Protein AF-A0A830BFU0-F1 (afdb_monomer)

Nearest PDB structures (foldseek):
  4exh-assembly1_A  TM=6.013E-01  e=3.489E-04  DG-75 Murine leukemia virus
  3nr6-assembly1_B  TM=6.035E-01  e=1.132E-02  Xenotropic MuLV-related virus VP62
  3nr6-assembly1_A  TM=6.047E-01  e=1.132E-02  Xenotropic MuLV-related virus VP62
  3nh2-assembly1_A  TM=2.531E-01  e=1.245E+00  Escherichia coli
  3v9x-assembly1_B  TM=2.522E-01  e=1.324E+00  Escherichia coli K-12

Organism: NCBI:txid374723

Sequence (115 aa):
MYVATTCMVQSDKYIWYIDTGASFHMTPHRQWFCEYEQYDGGDVMLGDDTAVQITGRGRVKLRMKDDTIKTLPNVMHIPSMSKNLLSVGTMADSGVNFSCDKDSCKMTRGSIVIA

Foldseek 3Di:
DDDDDDPDCPPQQQDEDEDQPDPFFEHLDPPQAPDKDQDFPDWDQDPVRDTFTFGIWFWGWRQDPVRDTDIDGTYTHTNPDPHTYDHPVVCVVVQWDWDDDPPDIWTDRPPDTPD

Mean predicted aligned error: 8.59 Å

Radius of gyration: 15.12 Å; Cα contacts (8 Å, |Δi|>4): 211; chains: 1; bounding box: 30×38×37 Å

Structure (mmCIF, N/CA/C/O backbone):
data_AF-A0A830BFU0-F1
#
_entry.id   AF-A0A830BFU0-F1
#
loop_
_atom_site.group_PDB
_atom_site.id
_atom_site.type_symbol
_atom_site.label_atom_id
_atom_site.label_alt_id
_atom_site.label_comp_id
_atom_site.label_asym_id
_atom_site.label_entity_id
_atom_site.label_seq_id
_atom_site.pdbx_PDB_ins_code
_atom_site.Cartn_x
_atom_site.Cartn_y
_atom_site.Cartn_z
_atom_site.occupancy
_atom_site.B_iso_or_equiv
_atom_site.auth_seq_id
_atom_site.auth_comp_id
_atom_site.auth_asym_id
_atom_site.auth_atom_id
_atom_site.pdbx_PDB_model_num
ATOM 1 N N . MET A 1 1 ? 6.622 -29.089 14.860 1.00 42.88 1 MET A N 1
ATOM 2 C CA . MET A 1 1 ? 5.190 -29.415 15.012 1.00 42.88 1 MET A CA 1
ATOM 3 C C . MET A 1 1 ? 4.556 -28.306 15.835 1.00 42.88 1 MET A C 1
ATOM 5 O O . MET A 1 1 ? 4.856 -28.224 17.013 1.00 42.88 1 MET A O 1
ATOM 9 N N . TYR A 1 2 ? 3.749 -27.445 15.214 1.00 32.00 2 TYR A N 1
ATOM 10 C CA . TYR A 1 2 ? 2.767 -26.609 15.909 1.00 32.00 2 TYR A CA 1
ATOM 11 C C . TYR A 1 2 ? 1.472 -26.684 15.107 1.00 32.00 2 TYR A C 1
ATOM 13 O O . TYR A 1 2 ? 1.473 -26.536 13.887 1.00 32.00 2 TYR A O 1
ATOM 21 N N . VAL A 1 3 ? 0.412 -27.060 15.812 1.00 39.66 3 VAL A N 1
ATOM 22 C CA . VAL A 1 3 ? -0.908 -27.403 15.289 1.00 39.66 3 VAL A CA 1
ATOM 23 C C . VAL A 1 3 ? -1.685 -26.107 15.079 1.00 39.66 3 VAL A C 1
ATOM 25 O O . VAL A 1 3 ? -1.870 -25.350 16.028 1.00 39.66 3 VAL A O 1
ATOM 28 N N . ALA A 1 4 ? -2.146 -25.848 13.857 1.00 37.00 4 ALA A N 1
ATOM 29 C CA . ALA A 1 4 ? -3.111 -24.789 13.591 1.00 37.00 4 ALA A CA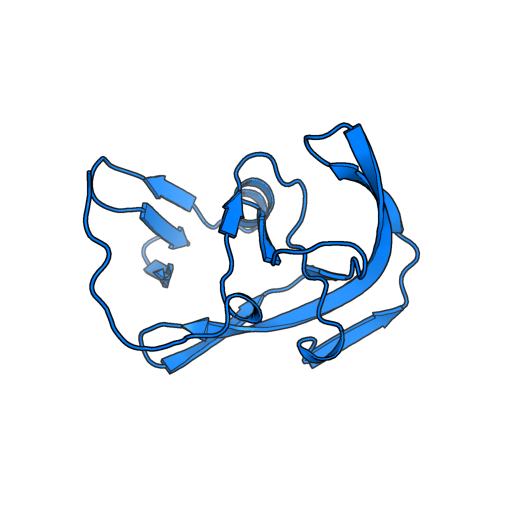 1
ATOM 30 C C . ALA A 1 4 ? -4.517 -25.396 13.643 1.00 37.00 4 ALA A C 1
ATOM 32 O O . ALA A 1 4 ? -4.986 -25.980 12.671 1.00 37.00 4 ALA A O 1
ATOM 33 N N . THR A 1 5 ? -5.188 -25.264 14.787 1.00 51.47 5 THR A N 1
ATOM 34 C CA . THR A 1 5 ? -6.639 -25.446 14.862 1.00 51.47 5 THR A CA 1
ATOM 35 C C . THR A 1 5 ? -7.281 -24.070 14.941 1.00 51.47 5 THR A C 1
ATOM 37 O O . THR A 1 5 ? -7.320 -23.458 16.002 1.00 51.47 5 THR A O 1
ATOM 40 N N . THR A 1 6 ? -7.827 -23.600 13.822 1.00 40.81 6 THR A N 1
ATOM 41 C CA . THR A 1 6 ? -9.153 -22.981 13.840 1.00 40.81 6 THR A CA 1
ATOM 42 C C . THR A 1 6 ? -9.834 -23.230 12.499 1.00 40.81 6 THR A C 1
ATOM 44 O O . THR A 1 6 ? -9.297 -22.941 11.432 1.00 40.81 6 THR A O 1
ATOM 47 N N . CYS A 1 7 ? -11.006 -23.855 12.560 1.00 44.09 7 CYS A N 1
ATOM 48 C CA . CYS A 1 7 ? -11.859 -24.116 11.416 1.00 44.09 7 CYS A CA 1
ATOM 49 C C . CYS A 1 7 ? -12.691 -22.863 11.142 1.00 44.09 7 CYS A C 1
ATOM 51 O O . CYS A 1 7 ? -13.799 -22.733 11.648 1.00 44.09 7 CYS A O 1
ATOM 53 N N . MET A 1 8 ? -12.154 -21.954 10.333 1.00 39.62 8 MET A N 1
ATOM 54 C CA . MET A 1 8 ? -12.920 -21.148 9.385 1.00 39.62 8 MET A CA 1
ATOM 55 C C . MET A 1 8 ? -12.012 -20.964 8.176 1.00 39.62 8 MET A C 1
ATOM 57 O O . MET A 1 8 ? -10.922 -20.417 8.313 1.00 39.62 8 MET A O 1
ATOM 61 N N . VAL A 1 9 ? -12.426 -21.436 7.001 1.00 39.50 9 VAL A N 1
ATOM 62 C CA . VAL A 1 9 ? -11.727 -21.133 5.746 1.00 39.50 9 VAL A CA 1
ATOM 63 C C . VAL A 1 9 ? -11.963 -19.652 5.452 1.00 39.50 9 VAL A C 1
ATOM 65 O O . VAL A 1 9 ? -12.829 -19.283 4.662 1.00 39.50 9 VAL A O 1
ATOM 68 N N . GLN A 1 10 ? -11.251 -18.767 6.145 1.00 44.47 10 GLN A N 1
ATOM 69 C CA . GLN A 1 10 ? -11.135 -17.389 5.711 1.00 44.47 10 GLN A CA 1
ATOM 70 C C . GLN A 1 10 ? -10.218 -17.459 4.497 1.00 44.47 10 GLN A C 1
ATOM 72 O O . GLN A 1 10 ? -9.047 -17.789 4.633 1.00 44.47 10 GLN A O 1
ATOM 77 N N . SER A 1 11 ? -10.787 -17.300 3.298 1.00 52.03 11 SER A N 1
ATOM 78 C CA . SER A 1 11 ? -10.016 -17.377 2.056 1.00 52.03 11 SER A CA 1
ATOM 79 C C . SER A 1 11 ? -8.766 -16.507 2.201 1.00 52.03 11 SER A C 1
ATOM 81 O O . SER A 1 11 ? -8.908 -15.322 2.509 1.00 52.03 11 SER A O 1
ATOM 83 N N . ASP A 1 12 ? -7.576 -17.081 1.976 1.00 59.97 12 ASP A N 1
ATOM 84 C CA . ASP A 1 12 ? -6.270 -16.401 2.100 1.00 59.97 12 ASP A CA 1
ATOM 85 C C . ASP A 1 12 ? -6.234 -15.037 1.391 1.00 59.97 12 ASP A C 1
ATOM 87 O O . ASP A 1 12 ? -5.483 -14.140 1.768 1.00 59.97 12 ASP A O 1
ATOM 91 N N . LYS A 1 13 ? -7.120 -14.853 0.404 1.00 62.28 13 LYS A N 1
ATOM 92 C CA . LYS A 1 13 ? -7.384 -13.595 -0.294 1.00 62.28 13 LYS A CA 1
ATOM 93 C C . LYS A 1 13 ? -7.622 -12.410 0.632 1.00 62.28 13 LYS A C 1
ATOM 95 O O . LYS A 1 13 ? -7.255 -11.319 0.238 1.00 62.28 13 LYS A O 1
ATOM 100 N N . TYR A 1 14 ? -8.231 -12.580 1.809 1.00 75.44 14 TYR A N 1
ATOM 101 C CA . TYR A 1 14 ? -8.596 -11.471 2.710 1.00 75.44 14 TYR A CA 1
ATOM 102 C C . TYR A 1 14 ? -7.520 -11.118 3.744 1.00 75.44 14 TYR A C 1
ATOM 104 O O . TYR A 1 14 ? -7.693 -10.165 4.506 1.00 75.44 14 TYR A O 1
ATOM 112 N N . ILE A 1 15 ? -6.418 -11.867 3.782 1.00 85.44 15 ILE A N 1
ATOM 113 C CA . ILE A 1 15 ? -5.344 -11.658 4.750 1.00 85.44 15 ILE A CA 1
ATOM 114 C C . ILE A 1 15 ? -4.415 -10.549 4.247 1.00 85.44 15 ILE A C 1
ATOM 116 O O . ILE A 1 15 ? -3.987 -10.548 3.090 1.00 85.44 15 ILE A O 1
ATOM 120 N N . TRP A 1 16 ? -4.096 -9.608 5.138 1.00 88.56 16 TR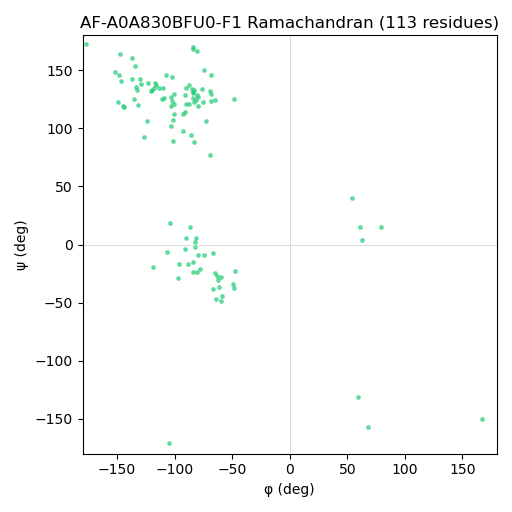P A N 1
ATOM 121 C CA . TRP A 1 16 ? -3.046 -8.611 4.942 1.00 88.56 16 TR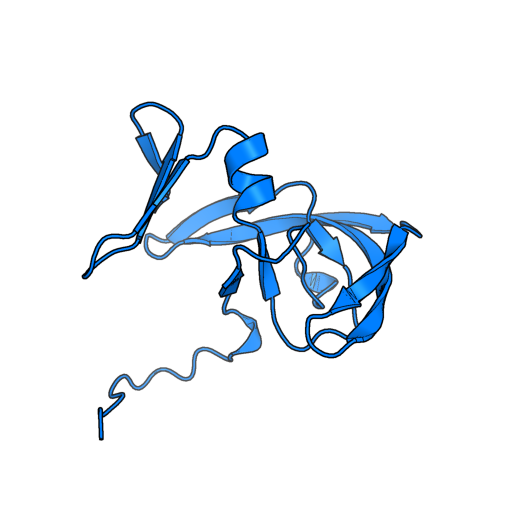P A CA 1
ATOM 122 C C . TRP A 1 16 ? -1.810 -9.016 5.736 1.00 88.56 16 TRP A C 1
ATOM 124 O O . TRP A 1 16 ? -1.883 -9.195 6.952 1.00 88.56 16 TRP A O 1
ATOM 134 N N . TYR A 1 17 ? -0.679 -9.149 5.051 1.00 88.88 17 TYR A N 1
ATOM 135 C CA . TYR A 1 17 ? 0.607 -9.421 5.680 1.00 88.88 17 TYR A CA 1
ATOM 136 C C . TYR A 1 17 ? 1.295 -8.103 6.002 1.00 88.88 17 TYR A C 1
ATOM 138 O O . TYR A 1 17 ? 1.415 -7.235 5.142 1.00 88.88 17 TYR A O 1
ATOM 146 N N . ILE 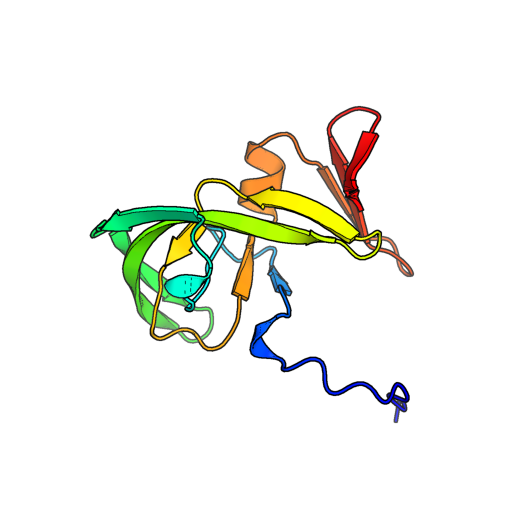A 1 18 ? 1.739 -7.948 7.243 1.00 87.69 18 ILE A N 1
ATOM 147 C CA . ILE A 1 18 ? 2.527 -6.789 7.651 1.00 87.69 18 ILE A CA 1
ATOM 148 C C . ILE A 1 18 ? 3.971 -7.050 7.239 1.00 87.69 18 ILE A C 1
ATOM 150 O O . ILE A 1 18 ? 4.540 -8.074 7.612 1.00 87.69 18 ILE A O 1
ATOM 154 N N . ASP A 1 19 ? 4.536 -6.137 6.460 1.00 87.00 19 ASP A N 1
ATOM 155 C CA . ASP A 1 19 ? 5.844 -6.304 5.845 1.00 87.00 19 ASP A CA 1
ATOM 156 C C . ASP A 1 19 ? 6.703 -5.057 6.082 1.00 87.00 19 ASP A C 1
ATOM 158 O O . ASP A 1 19 ? 6.343 -3.938 5.706 1.00 87.00 19 ASP A O 1
ATOM 162 N N . THR A 1 20 ? 7.843 -5.249 6.744 1.00 86.25 20 THR A N 1
ATOM 163 C CA . THR A 1 20 ? 8.827 -4.189 6.994 1.00 86.25 20 THR A CA 1
ATOM 164 C C . THR A 1 20 ? 9.686 -3.879 5.772 1.00 86.25 20 THR A C 1
ATOM 166 O O . THR A 1 20 ? 10.266 -2.801 5.718 1.00 86.25 20 THR A O 1
ATOM 169 N N . GLY A 1 21 ? 9.787 -4.803 4.812 1.00 87.25 21 GLY A N 1
ATOM 170 C CA . GLY A 1 21 ? 10.522 -4.623 3.559 1.00 87.25 21 GLY A CA 1
ATOM 171 C C . GLY A 1 21 ? 9.683 -4.008 2.438 1.00 87.25 21 GLY A C 1
ATOM 172 O O . GLY A 1 21 ? 10.238 -3.492 1.472 1.00 87.25 21 GLY A O 1
ATOM 173 N N . ALA A 1 22 ? 8.354 -4.019 2.559 1.00 89.50 22 ALA A N 1
ATOM 174 C CA . ALA A 1 22 ? 7.473 -3.421 1.564 1.00 89.50 22 ALA A CA 1
ATOM 175 C C . ALA A 1 22 ? 7.589 -1.890 1.562 1.00 89.50 22 ALA A C 1
ATOM 177 O O . ALA A 1 22 ? 7.458 -1.247 2.603 1.00 89.50 22 ALA A O 1
ATOM 178 N N . SER A 1 23 ? 7.746 -1.287 0.381 1.00 90.44 23 SER A N 1
ATOM 179 C CA . SER A 1 23 ? 7.777 0.178 0.225 1.00 90.44 23 SER A CA 1
ATOM 180 C C . SER A 1 23 ? 6.387 0.821 0.201 1.00 90.44 23 SER A C 1
ATOM 182 O O . SER A 1 23 ? 6.252 1.998 0.520 1.00 90.44 23 SER A O 1
ATOM 184 N N . PHE A 1 24 ? 5.354 0.056 -0.168 1.00 93.31 24 PHE A N 1
ATOM 185 C CA . PHE A 1 24 ? 3.976 0.533 -0.303 1.00 93.31 24 PHE A CA 1
ATOM 186 C C . PHE A 1 24 ? 2.977 -0.454 0.300 1.00 93.31 24 PHE A C 1
ATOM 188 O O . PHE A 1 24 ? 3.249 -1.648 0.433 1.00 93.31 24 PHE A O 1
ATOM 195 N N . HIS A 1 25 ? 1.771 0.029 0.596 1.00 94.31 25 HIS A N 1
ATOM 196 C CA . HIS A 1 25 ? 0.610 -0.848 0.725 1.00 94.31 25 HIS A CA 1
ATOM 197 C C . HIS A 1 25 ? 0.246 -1.414 -0.648 1.00 94.31 25 HIS A C 1
ATOM 199 O O . HIS A 1 25 ? 0.108 -0.648 -1.599 1.00 94.31 25 HIS A O 1
ATOM 205 N N . MET A 1 26 ? 0.076 -2.731 -0.768 1.00 95.12 26 MET A N 1
ATOM 206 C CA . MET A 1 26 ? -0.112 -3.392 -2.065 1.00 95.12 26 MET A CA 1
ATOM 207 C C . MET A 1 26 ? -1.205 -4.458 -2.014 1.00 95.12 26 MET A C 1
ATOM 209 O O . MET A 1 26 ? -1.328 -5.189 -1.032 1.00 95.12 26 MET A O 1
ATOM 213 N N . THR A 1 27 ? -1.989 -4.571 -3.085 1.00 95.38 27 THR A N 1
ATOM 214 C CA . THR A 1 27 ? -2.980 -5.643 -3.265 1.00 95.38 27 THR A CA 1
ATOM 215 C C . THR A 1 27 ? -3.145 -6.006 -4.747 1.00 95.38 27 THR A C 1
ATOM 217 O O . THR A 1 27 ? -3.104 -5.112 -5.598 1.00 95.38 27 THR A O 1
ATOM 220 N N . PRO A 1 28 ? -3.396 -7.285 -5.086 1.00 95.38 28 PRO A N 1
ATOM 221 C CA . PRO A 1 28 ? -3.796 -7.692 -6.434 1.00 95.38 28 PRO A CA 1
ATOM 222 C C . PRO A 1 28 ? -5.296 -7.503 -6.713 1.00 95.38 28 PRO A C 1
ATOM 224 O O . PRO A 1 28 ? -5.777 -7.817 -7.801 1.00 95.38 28 PRO A O 1
ATOM 227 N N . HIS A 1 29 ? -6.080 -7.039 -5.736 1.00 95.19 29 HIS A N 1
ATOM 228 C CA . HIS A 1 29 ? -7.540 -7.055 -5.810 1.00 95.19 29 HIS A CA 1
ATOM 229 C C . HIS A 1 29 ? -8.130 -5.691 -6.178 1.00 95.19 29 HIS A C 1
ATOM 231 O O . HIS A 1 29 ? -8.531 -4.902 -5.320 1.00 95.19 29 HIS A O 1
ATOM 237 N N . ARG A 1 30 ? -8.277 -5.441 -7.483 1.00 94.75 30 ARG A N 1
ATOM 238 C CA . ARG A 1 30 ? -8.914 -4.234 -8.042 1.00 94.75 30 ARG A CA 1
ATOM 239 C C . ARG A 1 30 ? -10.268 -3.884 -7.416 1.00 94.75 30 ARG A C 1
ATOM 241 O O . ARG A 1 30 ? -10.585 -2.706 -7.253 1.00 94.75 30 ARG A O 1
ATOM 248 N N . GLN A 1 31 ? -11.069 -4.896 -7.098 1.00 94.31 31 GLN A N 1
ATOM 249 C CA . GLN A 1 31 ? -12.438 -4.779 -6.593 1.00 94.31 31 GLN A CA 1
ATOM 250 C C . GLN A 1 31 ? -12.531 -4.331 -5.127 1.00 94.31 31 GLN A C 1
ATOM 252 O O . GLN A 1 31 ? -13.622 -4.058 -4.640 1.00 94.31 31 GLN A O 1
ATOM 257 N N . TRP A 1 32 ? -11.410 -4.264 -4.406 1.00 93.44 32 TRP A N 1
ATOM 258 C CA . TRP A 1 32 ? -11.379 -3.809 -3.011 1.00 93.44 32 TRP A CA 1
ATOM 259 C C . TRP A 1 32 ? -11.305 -2.291 -2.862 1.00 93.44 32 TRP A C 1
ATOM 261 O O . TRP A 1 32 ? -11.535 -1.749 -1.777 1.00 93.44 32 TRP A O 1
ATOM 271 N N . PHE A 1 33 ? -10.966 -1.601 -3.945 1.00 95.69 33 PHE A N 1
ATOM 272 C CA . PHE A 1 33 ? -10.808 -0.161 -3.948 1.00 95.69 33 PHE A CA 1
ATOM 273 C C . PHE A 1 33 ? -12.173 0.528 -3.914 1.00 95.69 33 PHE A C 1
ATOM 275 O O . PHE A 1 33 ? -13.001 0.323 -4.800 1.00 95.69 33 PHE A O 1
ATOM 282 N N . CYS A 1 34 ? -12.398 1.377 -2.910 1.00 95.38 34 CYS A N 1
ATOM 283 C CA . CYS A 1 34 ? -13.571 2.253 -2.864 1.00 95.38 34 CYS A CA 1
ATOM 284 C C . CYS A 1 34 ? -13.363 3.543 -3.667 1.00 95.38 34 CYS A C 1
ATOM 286 O O . CYS A 1 34 ? -14.325 4.162 -4.104 1.00 95.38 34 CYS A O 1
ATOM 288 N N . GLU A 1 35 ? -12.105 3.922 -3.866 1.00 96.88 35 GLU A N 1
ATOM 289 C CA . GLU A 1 35 ? -11.661 4.960 -4.787 1.00 96.88 35 GLU A CA 1
ATOM 290 C C . GLU A 1 35 ? -10.480 4.391 -5.560 1.00 96.88 35 GLU A C 1
ATOM 292 O O . GLU A 1 35 ? -9.605 3.771 -4.950 1.00 96.88 35 GLU A O 1
ATOM 297 N N . TYR A 1 36 ? -10.443 4.593 -6.875 1.00 97.88 36 TYR A N 1
ATOM 298 C CA . TYR A 1 36 ? -9.340 4.118 -7.697 1.00 97.88 36 TYR A CA 1
ATOM 299 C C . TYR A 1 36 ? -9.059 5.041 -8.860 1.00 97.88 36 TYR A C 1
ATOM 301 O O . TYR A 1 36 ? -9.968 5.478 -9.564 1.00 97.88 36 TYR A O 1
ATOM 309 N N . GLU A 1 37 ? -7.774 5.200 -9.108 1.00 97.38 37 GLU A N 1
ATOM 310 C CA . GLU A 1 37 ? -7.212 5.865 -10.259 1.00 97.38 37 GLU A CA 1
ATOM 311 C C . GLU A 1 37 ? -6.346 4.861 -11.026 1.00 97.38 37 GLU A C 1
ATOM 313 O O . GLU A 1 37 ? -5.536 4.137 -10.435 1.00 97.38 37 GLU A O 1
ATOM 318 N N . GLN A 1 38 ? -6.526 4.806 -12.348 1.00 96.31 38 GLN A N 1
ATOM 319 C CA . GLN A 1 38 ? -5.572 4.103 -13.194 1.00 96.31 38 GLN A CA 1
ATOM 320 C C . GLN A 1 38 ? -4.262 4.885 -13.179 1.00 96.31 38 GLN A C 1
ATOM 322 O O . GLN A 1 38 ? -4.242 6.077 -13.464 1.00 96.31 38 GLN A O 1
ATOM 327 N N . TYR A 1 39 ? -3.190 4.211 -12.795 1.00 94.31 39 TYR A N 1
ATOM 328 C CA . TYR A 1 39 ? -1.921 4.837 -12.472 1.00 94.31 39 TYR A CA 1
ATOM 329 C C . TYR A 1 39 ? -0.809 3.912 -12.942 1.00 94.31 39 TYR A C 1
ATOM 331 O O . TYR A 1 39 ? -0.730 2.775 -12.481 1.00 94.31 39 TYR A O 1
ATOM 339 N N . ASP A 1 40 ? 0.008 4.400 -13.871 1.00 93.19 40 ASP A N 1
ATOM 340 C CA . ASP A 1 40 ? 1.232 3.724 -14.286 1.00 93.19 40 ASP A CA 1
ATOM 341 C C . ASP A 1 40 ? 2.346 4.136 -13.325 1.00 93.19 40 ASP A C 1
ATOM 343 O O . ASP A 1 40 ? 2.926 5.218 -13.430 1.00 93.19 40 ASP A O 1
ATOM 347 N N . GLY A 1 41 ? 2.549 3.305 -12.305 1.00 91.06 41 GLY A N 1
ATOM 348 C CA . GLY A 1 41 ? 3.535 3.552 -11.257 1.00 91.06 41 GLY A CA 1
ATOM 349 C C . GLY A 1 41 ? 4.913 2.975 -11.561 1.00 91.06 41 GLY A C 1
ATOM 350 O O . GLY A 1 41 ? 5.768 3.020 -10.680 1.00 91.06 41 GLY A O 1
ATOM 351 N N . GLY A 1 42 ? 5.115 2.418 -12.760 1.00 94.56 42 GLY A N 1
ATOM 352 C CA . GLY A 1 42 ? 6.291 1.623 -13.090 1.00 94.56 42 GLY A CA 1
ATOM 353 C C . GLY A 1 42 ? 6.331 0.288 -12.343 1.00 94.56 42 GLY A C 1
ATOM 354 O O . GLY A 1 42 ? 5.302 -0.228 -11.890 1.00 94.56 42 GLY A O 1
ATOM 355 N N . ASP A 1 43 ? 7.540 -0.255 -12.218 1.00 94.00 43 ASP A N 1
ATOM 356 C CA . ASP A 1 43 ? 7.780 -1.573 -11.637 1.00 94.00 43 ASP A CA 1
ATOM 357 C C . ASP A 1 43 ? 8.300 -1.493 -10.197 1.00 94.00 43 ASP A C 1
ATOM 359 O O . ASP A 1 43 ? 9.095 -0.624 -9.833 1.00 94.00 43 ASP A O 1
ATOM 363 N N . VAL A 1 44 ? 7.875 -2.456 -9.382 1.00 91.00 44 VAL A N 1
ATOM 364 C CA . VAL A 1 44 ? 8.378 -2.717 -8.031 1.00 91.00 44 VAL A CA 1
ATOM 365 C C . VAL A 1 44 ? 9.155 -4.023 -8.052 1.00 91.00 44 VAL A C 1
ATOM 367 O O . VAL A 1 44 ? 8.688 -5.014 -8.609 1.00 91.00 44 VAL A O 1
ATOM 370 N N . MET A 1 45 ? 10.327 -4.033 -7.419 1.00 93.00 45 MET A N 1
ATOM 371 C CA . MET A 1 45 ? 11.108 -5.252 -7.229 1.00 93.00 45 MET A CA 1
ATOM 372 C C . MET A 1 45 ? 10.613 -6.004 -5.993 1.00 93.00 45 MET A C 1
ATOM 374 O O . MET A 1 45 ? 10.527 -5.430 -4.905 1.00 93.00 45 MET A O 1
ATOM 378 N N . LEU A 1 46 ? 10.281 -7.281 -6.154 1.00 88.38 46 LEU A N 1
ATOM 379 C CA . LEU A 1 46 ? 9.949 -8.174 -5.049 1.00 88.38 46 LEU A CA 1
ATOM 380 C C . LEU A 1 46 ? 11.219 -8.764 -4.422 1.00 88.38 46 LEU A C 1
ATOM 382 O O . LEU A 1 46 ? 12.311 -8.679 -4.976 1.00 88.38 46 LEU A O 1
ATOM 386 N N . GLY A 1 47 ? 11.074 -9.396 -3.254 1.00 82.00 47 GLY A N 1
ATOM 387 C CA . GLY A 1 47 ? 12.199 -10.028 -2.551 1.00 82.00 47 GLY A CA 1
ATOM 388 C C . GLY A 1 47 ? 12.805 -11.247 -3.261 1.00 82.00 47 GLY A C 1
ATOM 389 O O . GLY A 1 47 ? 13.811 -11.768 -2.793 1.00 82.00 47 GLY A O 1
ATOM 390 N N . ASP A 1 48 ? 12.192 -11.714 -4.350 1.00 86.50 48 ASP A N 1
ATOM 391 C CA . ASP A 1 48 ? 12.687 -12.787 -5.219 1.00 86.50 48 ASP A CA 1
ATOM 392 C C . ASP A 1 48 ? 13.282 -12.261 -6.541 1.00 86.50 48 ASP A C 1
ATOM 394 O O . ASP A 1 48 ? 13.393 -13.015 -7.505 1.00 86.50 48 ASP A O 1
ATOM 398 N N . ASP A 1 49 ? 13.632 -10.971 -6.592 1.00 88.88 49 ASP A N 1
ATOM 399 C CA . ASP 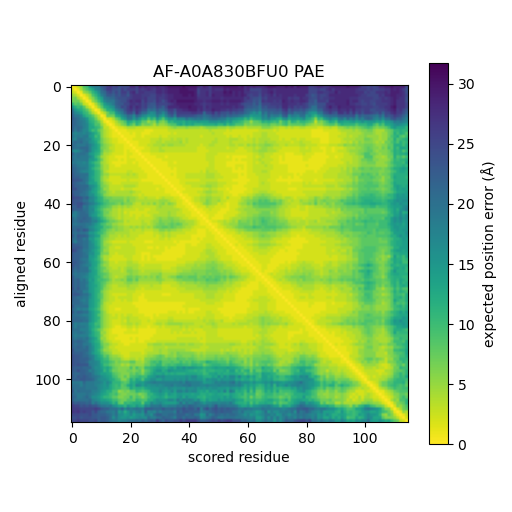A 1 49 ? 14.148 -10.258 -7.769 1.00 88.88 49 ASP A CA 1
ATOM 400 C C . ASP A 1 49 ? 13.182 -10.221 -8.970 1.00 88.88 49 ASP A C 1
ATOM 402 O O . ASP A 1 49 ? 13.563 -9.862 -10.090 1.00 88.88 49 ASP A O 1
ATOM 406 N N . THR A 1 50 ? 11.903 -10.543 -8.756 1.00 90.75 50 THR A N 1
ATOM 407 C CA . THR A 1 50 ? 10.867 -10.366 -9.776 1.00 90.75 50 THR A CA 1
ATOM 408 C C . THR A 1 50 ? 10.399 -8.914 -9.808 1.00 90.75 50 THR A C 1
ATOM 410 O O . THR A 1 50 ? 9.971 -8.363 -8.792 1.00 90.75 50 THR A O 1
ATOM 413 N N . ALA A 1 51 ? 10.399 -8.307 -10.995 1.00 93.69 51 ALA A N 1
ATOM 414 C CA . ALA A 1 51 ? 9.778 -7.007 -11.230 1.00 93.69 51 ALA A CA 1
ATOM 415 C C . ALA A 1 51 ? 8.271 -7.160 -11.506 1.00 93.69 51 ALA A C 1
ATOM 417 O O . ALA A 1 51 ? 7.858 -7.976 -12.334 1.00 93.69 51 ALA A O 1
ATOM 418 N N . VAL A 1 52 ? 7.442 -6.368 -10.821 1.00 94.56 52 VAL A N 1
ATOM 419 C CA . VAL A 1 52 ? 5.980 -6.362 -10.984 1.00 94.56 52 VAL A CA 1
ATOM 420 C C . VAL A 1 52 ? 5.434 -4.955 -11.198 1.00 94.56 52 VAL A C 1
ATOM 422 O O . VAL A 1 52 ? 5.821 -4.020 -10.504 1.00 94.56 52 VAL A O 1
ATOM 425 N N . GLN A 1 53 ? 4.486 -4.815 -12.125 1.00 96.81 53 GLN A N 1
ATOM 426 C CA . GLN A 1 53 ? 3.962 -3.511 -12.527 1.00 96.81 53 GLN A CA 1
ATOM 427 C C . GLN A 1 53 ? 2.836 -3.008 -11.615 1.00 96.81 53 GLN A C 1
ATOM 429 O O . GLN A 1 53 ? 1.853 -3.711 -11.349 1.00 96.81 53 GLN A O 1
ATOM 434 N N . ILE A 1 54 ? 2.918 -1.737 -11.222 1.00 96.94 54 ILE A N 1
ATOM 435 C CA . ILE A 1 54 ? 1.810 -1.000 -10.612 1.00 96.94 54 ILE A CA 1
ATOM 436 C C . ILE A 1 54 ? 0.856 -0.527 -11.710 1.00 96.94 54 ILE A C 1
ATOM 438 O O . ILE A 1 54 ? 1.219 0.275 -12.564 1.00 96.94 54 ILE A O 1
ATOM 442 N N . THR A 1 55 ? -0.393 -0.986 -11.649 1.00 97.31 55 THR A N 1
ATOM 443 C CA . THR A 1 55 ? -1.429 -0.686 -12.663 1.00 97.31 55 THR A CA 1
ATOM 444 C C . THR A 1 55 ? -2.487 0.310 -12.182 1.00 97.31 55 THR A C 1
ATOM 446 O O . THR A 1 55 ? -3.386 0.721 -12.927 1.00 97.31 55 THR A O 1
ATOM 449 N N . GLY A 1 56 ? -2.430 0.674 -10.905 1.00 97.62 56 GLY A N 1
ATO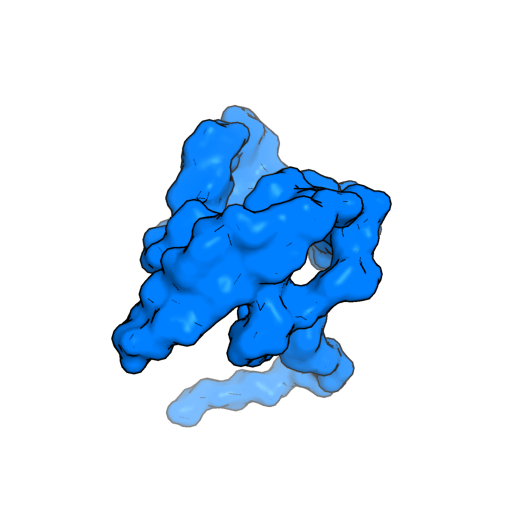M 450 C CA . GLY A 1 56 ? -3.366 1.601 -10.302 1.00 97.62 56 GLY A CA 1
ATOM 451 C C . GLY A 1 56 ? -3.048 1.912 -8.861 1.00 97.62 56 GLY A C 1
ATOM 452 O O . GLY A 1 56 ? -2.196 1.281 -8.236 1.00 97.62 56 GLY A O 1
ATOM 453 N N . ARG A 1 57 ? -3.789 2.871 -8.319 1.00 97.62 57 ARG A N 1
ATOM 454 C CA . ARG A 1 57 ? -3.721 3.227 -6.907 1.00 97.62 57 ARG A CA 1
ATOM 455 C C . ARG A 1 57 ? -5.070 3.690 -6.388 1.00 97.62 57 ARG A C 1
ATOM 457 O O . ARG A 1 57 ? -5.958 4.052 -7.159 1.00 97.62 57 ARG A O 1
ATOM 464 N N . GLY A 1 58 ? -5.216 3.732 -5.072 1.00 97.12 58 GLY A N 1
ATOM 465 C CA . GLY A 1 58 ? -6.406 4.309 -4.467 1.00 97.12 58 GLY A CA 1
ATOM 466 C C . GLY A 1 58 ? -6.559 4.000 -2.991 1.00 97.12 58 GLY A C 1
ATOM 467 O O . GLY A 1 58 ? -5.577 3.846 -2.264 1.00 97.12 58 GLY A O 1
ATOM 468 N N . ARG A 1 59 ? -7.814 3.938 -2.544 1.00 96.56 59 ARG A N 1
ATOM 469 C CA . ARG A 1 59 ? -8.162 3.678 -1.144 1.00 96.56 59 ARG A CA 1
ATOM 470 C C . ARG A 1 59 ? -8.916 2.366 -1.008 1.00 96.56 59 ARG A C 1
ATOM 472 O O . ARG A 1 59 ? -9.835 2.101 -1.782 1.00 96.56 59 ARG A O 1
ATOM 479 N N . VAL A 1 60 ? -8.564 1.582 0.006 1.00 94.69 60 VAL A N 1
ATOM 480 C CA . VAL A 1 60 ? -9.182 0.282 0.300 1.00 94.69 60 VAL A CA 1
ATOM 481 C C . VAL A 1 60 ? -9.859 0.320 1.665 1.00 94.69 60 VAL A C 1
ATOM 483 O O . VAL A 1 60 ? -9.317 0.866 2.624 1.00 94.69 60 VAL A O 1
ATOM 486 N N . LYS A 1 61 ? -11.051 -0.272 1.769 1.00 89.81 61 LYS A N 1
ATOM 487 C CA . LYS A 1 61 ? -11.741 -0.455 3.051 1.00 89.81 61 LYS A CA 1
ATOM 488 C C . LYS A 1 61 ? -11.287 -1.761 3.700 1.00 89.81 61 LYS A C 1
ATOM 490 O O . LYS A 1 61 ? -11.466 -2.831 3.128 1.00 89.81 61 LYS A O 1
ATOM 495 N N . LEU A 1 62 ? -10.734 -1.665 4.901 1.00 85.69 62 LEU A N 1
ATOM 496 C CA . LEU A 1 62 ? -10.333 -2.787 5.739 1.00 85.69 62 LEU A CA 1
ATOM 497 C C . LEU A 1 62 ? -11.394 -3.029 6.805 1.00 85.69 62 LEU A C 1
ATOM 499 O O . LEU A 1 62 ? -11.772 -2.099 7.519 1.00 85.69 62 LEU A O 1
ATOM 503 N N . ARG A 1 63 ? -11.847 -4.276 6.930 1.00 82.44 63 ARG A N 1
ATOM 504 C CA . ARG A 1 63 ? -12.661 -4.713 8.065 1.00 82.44 63 ARG A CA 1
ATOM 505 C C . ARG A 1 63 ? -11.734 -5.228 9.158 1.00 82.44 63 ARG A C 1
ATOM 507 O O . ARG A 1 63 ? -10.954 -6.148 8.925 1.00 82.44 63 ARG A O 1
ATOM 514 N N . MET A 1 64 ? -11.818 -4.614 10.325 1.00 80.62 64 MET A N 1
ATOM 515 C CA . MET A 1 64 ? -11.047 -4.976 11.507 1.00 80.62 64 MET A CA 1
ATOM 516 C C . MET A 1 64 ? -11.728 -6.129 12.261 1.00 80.62 64 MET A C 1
ATOM 518 O O . MET A 1 64 ? -12.870 -6.488 11.974 1.00 80.62 64 MET A O 1
ATOM 522 N N . LYS A 1 65 ? -11.032 -6.715 13.245 1.00 76.81 65 LYS A N 1
ATOM 523 C CA . LYS A 1 65 ? -11.573 -7.815 14.070 1.00 76.81 65 LYS A CA 1
ATOM 524 C C . LYS A 1 65 ? -12.789 -7.409 14.908 1.00 76.81 65 LYS A C 1
ATOM 526 O O . LYS A 1 65 ? -13.603 -8.263 15.230 1.00 76.81 65 LYS A O 1
ATOM 531 N N . ASP A 1 66 ? -12.896 -6.132 15.260 1.00 81.00 66 ASP A N 1
ATOM 532 C CA . ASP A 1 66 ? -14.019 -5.542 15.999 1.00 81.00 66 ASP A CA 1
ATOM 533 C C . ASP A 1 66 ? -15.170 -5.091 15.077 1.00 81.00 66 ASP A C 1
ATOM 535 O O . ASP A 1 66 ? -16.017 -4.301 15.483 1.00 81.00 66 ASP A O 1
ATOM 539 N N . ASP A 1 67 ? -15.173 -5.553 13.821 1.00 82.12 67 ASP A N 1
ATOM 540 C CA . ASP A 1 67 ? -16.105 -5.170 12.757 1.00 82.12 67 ASP A CA 1
ATOM 541 C C . ASP A 1 67 ? -16.075 -3.696 12.336 1.00 82.12 67 ASP A C 1
ATOM 543 O O . ASP A 1 67 ? -16.819 -3.292 11.435 1.00 82.12 67 ASP A O 1
ATOM 547 N N . THR A 1 68 ? -15.165 -2.890 12.888 1.00 82.88 68 THR A N 1
ATOM 548 C CA . THR A 1 68 ? -14.977 -1.523 12.410 1.00 82.88 68 THR A CA 1
ATOM 549 C C . THR A 1 68 ? -14.375 -1.516 11.009 1.00 82.88 68 THR A C 1
ATOM 551 O O . THR A 1 68 ? -13.561 -2.365 10.634 1.00 82.88 68 THR A O 1
ATOM 554 N N . ILE A 1 69 ? -14.783 -0.532 10.206 1.00 84.31 69 ILE A N 1
ATOM 555 C CA . ILE A 1 69 ? -14.241 -0.324 8.864 1.00 84.31 69 ILE A CA 1
ATOM 556 C C . ILE A 1 69 ? -13.262 0.845 8.914 1.00 84.31 69 ILE A C 1
ATOM 558 O O . ILE A 1 69 ? -13.643 1.976 9.217 1.00 84.31 69 ILE A O 1
ATOM 562 N N . LYS A 1 70 ? -12.000 0.583 8.576 1.00 85.69 70 LYS A N 1
ATOM 563 C CA . LYS A 1 70 ? -10.966 1.609 8.398 1.00 85.69 70 LYS A CA 1
ATOM 564 C C . LYS A 1 70 ? -10.651 1.767 6.916 1.00 85.69 70 LYS A C 1
ATOM 566 O O . LYS A 1 70 ? -10.711 0.809 6.156 1.00 85.69 70 LYS A O 1
ATOM 571 N N . THR A 1 71 ? -10.328 2.985 6.492 1.00 88.88 71 THR A N 1
ATOM 572 C CA . THR A 1 71 ? -9.915 3.247 5.105 1.00 88.88 71 THR A CA 1
ATOM 573 C C . THR A 1 71 ? -8.401 3.368 5.054 1.00 88.88 71 THR A C 1
ATOM 575 O O . THR A 1 71 ? -7.839 4.234 5.721 1.00 88.88 71 THR A O 1
ATOM 578 N N . LEU A 1 72 ? -7.761 2.507 4.268 1.00 91.25 72 LEU A N 1
ATOM 579 C CA . LEU A 1 72 ? -6.332 2.529 3.992 1.00 91.25 72 LEU A CA 1
ATOM 580 C C . LEU A 1 72 ? -6.077 3.384 2.738 1.00 91.25 72 LEU A C 1
ATOM 582 O O . LEU A 1 72 ? -6.561 3.016 1.661 1.00 91.25 72 LEU A O 1
ATOM 586 N N . PRO A 1 73 ? -5.388 4.532 2.852 1.00 92.50 73 PRO A N 1
ATOM 587 C CA . PRO A 1 73 ? -5.045 5.365 1.705 1.00 92.50 73 PRO A CA 1
ATOM 588 C C . PRO A 1 73 ? -3.807 4.838 0.963 1.00 92.50 73 PRO A C 1
ATOM 590 O O . PRO A 1 73 ? -3.058 4.023 1.494 1.00 92.50 73 PRO A O 1
ATOM 593 N N . ASN A 1 74 ? -3.572 5.363 -0.245 1.00 93.75 74 ASN A N 1
ATOM 594 C CA . ASN A 1 74 ? -2.343 5.164 -1.027 1.00 93.75 74 ASN A CA 1
ATOM 595 C C . ASN A 1 74 ? -1.959 3.692 -1.256 1.00 93.75 74 ASN A C 1
ATOM 597 O O . ASN A 1 74 ? -0.786 3.327 -1.211 1.00 93.75 74 ASN A O 1
ATOM 601 N N . VAL A 1 75 ? -2.954 2.842 -1.512 1.00 96.12 75 VAL A N 1
ATOM 602 C CA . VAL A 1 75 ? -2.737 1.428 -1.827 1.00 96.12 75 VAL A CA 1
ATOM 603 C C . VAL A 1 75 ? -2.423 1.285 -3.311 1.00 96.12 75 VAL A C 1
ATOM 605 O O . VAL A 1 75 ? -3.173 1.799 -4.139 1.00 96.12 75 VAL A O 1
ATOM 608 N N . MET A 1 76 ? -1.353 0.569 -3.645 1.00 97.56 76 MET A N 1
ATOM 609 C CA . MET A 1 76 ? -0.961 0.232 -5.012 1.00 97.56 76 MET A CA 1
ATOM 610 C C . MET A 1 76 ? -1.638 -1.062 -5.466 1.00 97.56 76 MET A C 1
ATOM 612 O O . MET A 1 76 ? -1.730 -2.041 -4.722 1.00 97.56 76 MET A O 1
ATOM 616 N N . HIS A 1 77 ? -2.122 -1.062 -6.703 1.00 97.62 77 HIS A N 1
ATOM 617 C CA . HIS A 1 77 ? -2.762 -2.207 -7.332 1.00 97.62 77 HIS A CA 1
ATOM 618 C C . HIS A 1 77 ? -1.786 -2.924 -8.266 1.00 97.62 77 HIS A C 1
ATOM 620 O O . HIS A 1 77 ? -1.417 -2.395 -9.319 1.00 97.62 77 HIS A O 1
ATOM 626 N N . ILE A 1 78 ? -1.406 -4.143 -7.882 1.00 96.31 78 ILE A N 1
ATOM 627 C CA . ILE A 1 78 ? -0.419 -4.972 -8.585 1.00 96.31 78 ILE A CA 1
ATOM 628 C C . ILE A 1 78 ? -1.047 -6.348 -8.863 1.00 96.31 78 ILE A C 1
ATOM 630 O O . ILE A 1 78 ? -0.988 -7.230 -8.004 1.00 96.31 78 ILE A O 1
ATOM 634 N N . PRO A 1 79 ? -1.678 -6.554 -10.036 1.00 95.06 79 PRO A N 1
ATOM 635 C CA . PRO A 1 79 ? -2.463 -7.758 -10.332 1.00 95.06 79 PRO A CA 1
ATOM 636 C C . PRO A 1 79 ? -1.680 -9.073 -10.262 1.00 95.06 79 PRO A C 1
ATOM 638 O O . PRO A 1 79 ? -2.268 -10.120 -10.009 1.00 95.06 79 PRO A O 1
ATOM 641 N N . SER A 1 80 ? -0.369 -9.027 -10.509 1.00 93.31 80 SER A N 1
ATOM 642 C CA . SER A 1 80 ? 0.515 -10.197 -10.529 1.00 93.31 80 SER A CA 1
ATOM 643 C C . SER A 1 80 ? 0.938 -10.682 -9.138 1.00 93.31 80 SER A C 1
ATOM 645 O O . SER A 1 80 ? 1.522 -11.759 -9.026 1.00 93.31 80 SER A O 1
ATOM 647 N N . MET A 1 81 ? 0.644 -9.932 -8.071 1.00 90.06 81 MET A N 1
ATOM 648 C CA . MET A 1 81 ? 0.938 -10.365 -6.705 1.00 90.06 81 MET A CA 1
ATOM 649 C C . MET A 1 81 ? -0.028 -11.450 -6.223 1.00 90.06 81 MET A C 1
ATOM 651 O O . MET A 1 81 ? -1.204 -11.483 -6.574 1.00 90.06 81 MET A O 1
ATOM 655 N N . SER A 1 82 ? 0.455 -12.313 -5.332 1.00 88.25 82 SER A N 1
ATOM 656 C CA . SER A 1 82 ? -0.359 -13.363 -4.705 1.00 88.25 82 SER A CA 1
ATOM 657 C C . SER A 1 82 ? -0.923 -12.977 -3.334 1.00 88.25 82 SER A C 1
ATOM 659 O O . SER A 1 82 ? -1.839 -13.635 -2.845 1.00 88.25 82 SER A O 1
ATOM 661 N N . 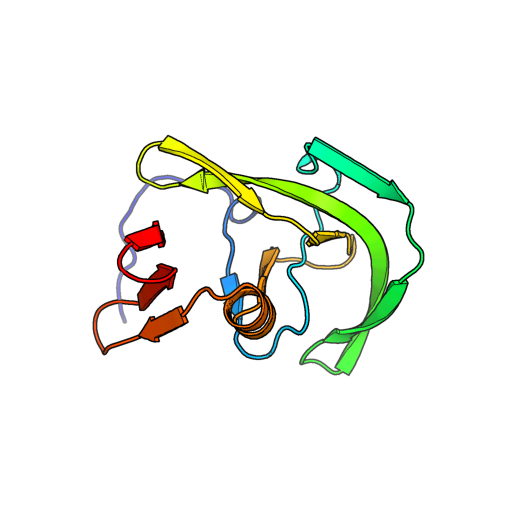LYS A 1 83 ? -0.383 -11.930 -2.699 1.00 90.50 83 LYS A N 1
ATOM 662 C CA . LYS A 1 83 ? -0.675 -11.541 -1.312 1.00 90.50 83 LYS A CA 1
ATOM 663 C C . LYS A 1 83 ? -0.922 -10.040 -1.194 1.00 90.50 83 LYS A C 1
ATOM 665 O O . LYS A 1 83 ? -0.377 -9.259 -1.968 1.00 90.50 83 LYS A O 1
ATOM 670 N N . ASN A 1 84 ? -1.697 -9.644 -0.186 1.00 92.38 84 ASN A N 1
ATOM 671 C CA . ASN A 1 84 ? -1.852 -8.241 0.197 1.00 92.38 84 ASN A CA 1
ATOM 672 C C . ASN A 1 84 ? -0.790 -7.869 1.231 1.00 92.38 84 ASN A C 1
ATOM 674 O O . ASN A 1 84 ? -0.599 -8.612 2.197 1.00 92.38 84 ASN A O 1
ATOM 678 N N . LEU A 1 85 ? -0.138 -6.722 1.063 1.00 92.44 85 LEU A N 1
ATOM 679 C CA . LEU A 1 85 ? 0.942 -6.264 1.934 1.00 92.44 85 LEU A CA 1
ATOM 680 C C . LEU A 1 85 ? 0.605 -4.919 2.580 1.00 92.44 85 LEU A C 1
ATOM 682 O O . LEU A 1 85 ? 0.202 -3.968 1.907 1.00 92.44 85 LEU A O 1
ATOM 686 N N . LEU A 1 86 ? 0.812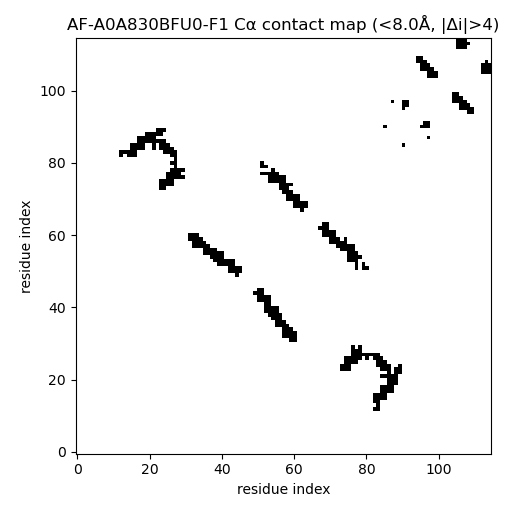 -4.829 3.891 1.00 91.25 86 LEU A N 1
ATOM 687 C CA . LEU A 1 86 ? 0.847 -3.586 4.648 1.00 91.25 86 LEU A CA 1
ATOM 688 C C . LEU A 1 86 ? 2.304 -3.205 4.913 1.00 91.25 86 LEU A C 1
ATOM 690 O O . LEU A 1 86 ? 2.948 -3.813 5.765 1.00 91.25 86 LEU A O 1
ATOM 694 N N . SER A 1 87 ? 2.802 -2.178 4.224 1.00 91.56 87 SER A N 1
ATOM 695 C CA . SER A 1 87 ? 4.111 -1.604 4.530 1.00 91.56 87 SER A CA 1
ATOM 696 C C . SER A 1 87 ? 4.136 -0.971 5.921 1.00 91.56 87 SER A C 1
ATOM 698 O O . SER A 1 87 ? 3.352 -0.067 6.221 1.00 91.56 87 SER A O 1
ATOM 700 N N . VAL A 1 88 ? 5.075 -1.415 6.756 1.00 87.31 88 VAL A N 1
ATOM 701 C CA . VAL A 1 88 ? 5.365 -0.772 8.047 1.00 87.31 88 VAL A CA 1
ATOM 702 C C . VAL A 1 88 ? 5.957 0.622 7.850 1.00 87.31 88 VAL A C 1
ATOM 704 O O . VAL A 1 88 ? 5.589 1.533 8.586 1.00 87.31 88 VAL A O 1
ATOM 707 N N . GLY A 1 89 ? 6.810 0.808 6.838 1.00 87.19 89 GLY A N 1
ATOM 708 C CA . GLY A 1 89 ? 7.382 2.114 6.502 1.00 87.19 89 GLY A CA 1
ATOM 709 C C . GLY A 1 89 ? 6.299 3.135 6.155 1.00 87.19 89 GLY A C 1
ATOM 710 O O . GLY A 1 89 ? 6.234 4.193 6.771 1.00 87.19 89 GLY A O 1
ATOM 711 N N . THR A 1 90 ? 5.356 2.768 5.279 1.00 87.50 90 THR A N 1
ATOM 712 C CA . THR A 1 90 ? 4.231 3.651 4.925 1.00 87.50 90 THR A CA 1
ATOM 713 C C . THR A 1 90 ? 3.350 3.983 6.136 1.00 87.50 90 THR A C 1
ATOM 715 O O . THR A 1 90 ? 2.872 5.111 6.269 1.00 87.50 90 THR A O 1
ATOM 718 N N . MET A 1 91 ? 3.142 3.030 7.054 1.00 84.88 91 MET A N 1
ATOM 719 C CA . MET A 1 91 ? 2.431 3.307 8.307 1.00 84.88 91 MET A CA 1
ATOM 720 C C . MET A 1 91 ? 3.194 4.311 9.176 1.00 84.88 91 MET A C 1
ATOM 722 O O . MET A 1 91 ? 2.592 5.291 9.622 1.00 84.88 91 MET A O 1
ATOM 726 N N . ALA A 1 92 ? 4.502 4.118 9.356 1.00 82.50 92 ALA A N 1
ATOM 727 C CA . ALA A 1 92 ? 5.358 5.019 10.123 1.00 82.50 92 ALA A CA 1
ATOM 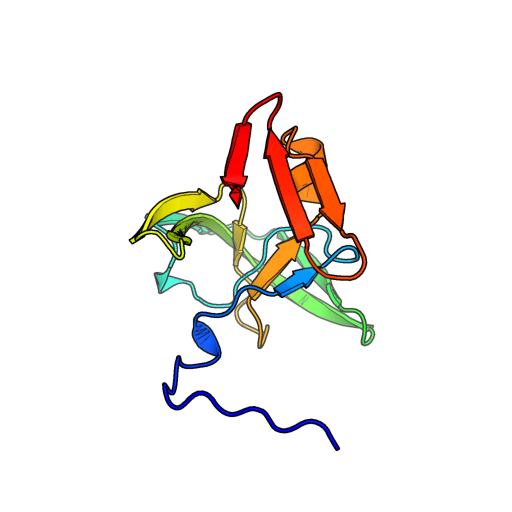728 C C . ALA A 1 92 ? 5.344 6.446 9.554 1.00 82.50 92 ALA A C 1
ATOM 730 O O . ALA A 1 92 ? 5.135 7.398 10.306 1.00 82.50 92 ALA A O 1
ATOM 731 N N . ASP A 1 93 ? 5.435 6.589 8.231 1.00 85.00 93 ASP A N 1
ATOM 732 C CA . ASP A 1 93 ? 5.372 7.884 7.540 1.00 85.00 93 ASP A CA 1
ATOM 733 C C . ASP A 1 93 ? 4.024 8.593 7.747 1.00 85.00 93 ASP A C 1
ATOM 735 O O . ASP A 1 93 ? 3.949 9.820 7.808 1.00 85.00 93 ASP A O 1
ATOM 739 N N . SER A 1 94 ? 2.942 7.827 7.920 1.00 81.31 94 SER A N 1
ATOM 740 C CA . SER A 1 94 ? 1.610 8.353 8.254 1.00 81.31 94 SER A CA 1
ATOM 741 C C . SER A 1 94 ? 1.412 8.670 9.749 1.00 81.31 94 SER A C 1
ATOM 743 O O . SER A 1 94 ? 0.305 9.013 10.178 1.00 81.31 94 SER A O 1
ATOM 745 N N . GLY A 1 95 ? 2.471 8.548 10.556 1.00 79.56 95 GLY A N 1
ATOM 746 C CA . GLY A 1 95 ? 2.460 8.774 12.002 1.00 79.56 95 GLY A CA 1
ATOM 747 C C . GLY A 1 95 ? 1.892 7.608 12.816 1.00 79.56 95 GLY A C 1
ATOM 748 O O . GLY A 1 95 ? 1.547 7.790 13.987 1.00 79.56 95 GLY A O 1
ATOM 749 N N . VAL A 1 96 ? 1.754 6.425 12.209 1.00 78.25 96 VAL A N 1
ATOM 750 C CA . VAL A 1 96 ? 1.361 5.192 12.898 1.00 78.25 96 VAL A CA 1
ATOM 751 C C . VAL A 1 96 ? 2.622 4.453 13.333 1.00 78.25 96 VAL A C 1
ATOM 753 O O . VAL A 1 96 ? 3.369 3.929 12.515 1.00 78.25 96 VAL A O 1
ATOM 756 N N . ASN A 1 97 ? 2.840 4.377 14.640 1.00 74.38 97 ASN A N 1
ATOM 757 C CA . ASN A 1 97 ? 3.897 3.572 15.224 1.00 74.38 97 ASN A CA 1
ATOM 758 C C . ASN A 1 97 ? 3.504 2.100 15.201 1.00 74.38 97 ASN A C 1
ATOM 760 O O . ASN A 1 97 ? 2.405 1.724 15.612 1.00 74.38 97 ASN A O 1
ATOM 764 N N . PHE A 1 98 ? 4.440 1.269 14.771 1.00 71.62 98 PHE A N 1
ATOM 765 C CA . PHE A 1 98 ? 4.328 -0.176 14.829 1.00 71.62 98 PHE A CA 1
ATOM 766 C C . PHE A 1 98 ? 5.326 -0.705 15.859 1.00 71.62 98 PHE A C 1
ATOM 768 O O . PHE A 1 98 ? 6.516 -0.404 15.776 1.00 71.62 98 PHE A O 1
ATOM 775 N N . SER A 1 99 ? 4.856 -1.476 16.836 1.00 71.88 99 SER A N 1
ATOM 776 C CA . SER A 1 99 ? 5.713 -2.134 17.824 1.00 71.88 99 SER A CA 1
ATOM 777 C C . SER A 1 99 ? 5.322 -3.595 17.980 1.00 71.88 99 SER A C 1
ATOM 779 O O . SER A 1 99 ? 4.147 -3.914 18.116 1.00 71.88 99 SER A O 1
ATOM 781 N N . CYS A 1 100 ? 6.305 -4.491 17.972 1.00 68.25 100 CYS A N 1
ATOM 782 C CA . CYS A 1 100 ? 6.096 -5.902 18.279 1.00 68.25 100 CYS A CA 1
ATOM 783 C C . CYS A 1 100 ? 6.906 -6.288 19.512 1.00 68.25 100 CYS A C 1
ATOM 785 O O . CYS A 1 100 ? 8.084 -5.946 19.624 1.00 68.25 100 CYS A O 1
ATOM 787 N N . ASP A 1 101 ? 6.268 -7.014 20.419 1.00 77.38 101 ASP A N 1
ATOM 788 C CA . ASP A 1 101 ? 6.914 -7.788 21.469 1.00 77.38 101 ASP A CA 1
ATOM 789 C C . ASP A 1 101 ? 6.860 -9.288 21.113 1.00 77.38 101 ASP A C 1
ATOM 791 O O . ASP A 1 101 ? 6.555 -9.661 19.979 1.00 77.38 101 ASP A O 1
ATOM 795 N N . LYS A 1 102 ? 7.234 -10.162 22.054 1.00 75.06 102 LYS A N 1
ATOM 796 C CA . LYS A 1 102 ? 7.283 -11.614 21.812 1.00 75.06 102 LYS A CA 1
ATOM 797 C C . LYS A 1 102 ? 5.908 -12.228 21.535 1.00 75.06 102 LYS A C 1
ATOM 799 O O . LYS A 1 102 ? 5.849 -13.268 20.885 1.00 75.06 102 LYS A O 1
ATOM 804 N N . ASP A 1 103 ? 4.842 -11.590 22.012 1.00 75.19 103 ASP A N 1
ATOM 805 C CA . ASP A 1 103 ? 3.500 -12.167 22.071 1.00 75.19 103 ASP A CA 1
ATOM 806 C C . ASP A 1 103 ? 2.481 -11.370 21.237 1.00 75.19 103 ASP A C 1
ATOM 808 O O . ASP A 1 103 ? 1.418 -11.886 20.886 1.00 75.19 103 ASP A O 1
ATOM 812 N N . SER A 1 104 ? 2.778 -10.111 20.903 1.00 69.31 104 SER A N 1
ATOM 813 C CA . SER A 1 104 ? 1.851 -9.200 20.240 1.00 69.31 104 SER A CA 1
ATOM 814 C C . SER A 1 104 ? 2.542 -8.144 19.377 1.00 69.31 104 SER A C 1
ATOM 816 O O . SER A 1 104 ? 3.624 -7.656 19.690 1.00 69.31 104 SER A O 1
ATOM 818 N N . CYS A 1 105 ? 1.866 -7.745 18.301 1.00 67.62 105 CYS A N 1
ATOM 819 C CA . CYS A 1 105 ? 2.201 -6.556 17.526 1.00 67.62 105 CYS A CA 1
ATOM 820 C C . CYS A 1 105 ? 1.076 -5.536 17.676 1.00 67.62 105 CYS A C 1
ATOM 822 O O . CYS A 1 105 ? -0.095 -5.899 17.576 1.00 67.62 105 CYS A O 1
ATOM 824 N N . LYS A 1 106 ? 1.435 -4.276 17.912 1.00 71.44 106 LYS A N 1
ATOM 825 C CA . LYS A 1 106 ? 0.527 -3.160 18.160 1.00 71.44 106 LYS A CA 1
ATOM 826 C C . LYS A 1 106 ? 0.778 -2.055 17.152 1.00 71.44 106 LYS A C 1
ATOM 828 O O . LYS A 1 106 ? 1.922 -1.706 16.857 1.00 71.44 106 LYS A O 1
ATOM 833 N N . MET A 1 107 ? -0.309 -1.474 16.666 1.00 70.50 107 MET A N 1
ATOM 834 C CA . MET A 1 107 ? -0.280 -0.249 15.871 1.00 70.50 107 MET A CA 1
ATOM 835 C C . MET A 1 107 ? -0.850 0.892 16.702 1.00 70.50 107 MET A C 1
ATOM 837 O O . MET A 1 107 ? -1.966 0.785 17.206 1.00 70.50 107 MET A O 1
ATOM 841 N N . THR A 1 108 ? -0.124 1.996 16.851 1.00 69.56 108 THR A N 1
ATOM 842 C CA . THR A 1 108 ? -0.585 3.167 17.610 1.00 69.56 108 THR A CA 1
ATOM 843 C C . THR A 1 108 ? -0.425 4.447 16.805 1.00 69.56 108 THR A C 1
ATOM 845 O O . THR A 1 108 ? 0.547 4.626 16.085 1.00 69.56 108 THR A O 1
ATOM 848 N N . ARG A 1 109 ? -1.375 5.375 16.920 1.00 70.75 109 ARG A N 1
ATOM 849 C CA . ARG A 1 109 ? -1.240 6.735 16.375 1.00 70.75 109 ARG A CA 1
ATOM 850 C C . ARG A 1 109 ? -1.441 7.720 17.512 1.00 70.75 109 ARG A C 1
ATOM 852 O O . ARG A 1 109 ? -2.560 7.885 18.001 1.00 70.75 109 ARG A O 1
ATOM 859 N N . GLY A 1 110 ? -0.353 8.335 17.969 1.00 63.12 110 GLY A N 1
ATOM 860 C CA . GLY A 1 110 ? -0.349 9.070 19.237 1.00 63.12 110 GLY A CA 1
ATOM 861 C C . GLY A 1 110 ? -0.730 8.151 20.405 1.00 63.12 110 GLY A C 1
ATOM 862 O O . GLY A 1 110 ? -0.215 7.042 20.513 1.00 63.12 110 GLY A O 1
ATOM 863 N N . SER A 1 111 ? -1.664 8.585 21.254 1.00 46.62 111 SER A N 1
ATOM 864 C CA . SER A 1 111 ? -2.120 7.816 22.425 1.00 46.62 111 SER A CA 1
ATOM 865 C C . SER A 1 111 ? -3.181 6.745 22.117 1.00 46.62 111 SER A C 1
ATOM 867 O O . SER A 1 111 ? -3.684 6.111 23.041 1.00 46.62 111 SER A O 1
ATOM 869 N N . ILE A 1 112 ? -3.566 6.553 20.847 1.00 53.22 112 ILE A N 1
ATOM 870 C CA . ILE A 1 112 ? -4.647 5.638 20.446 1.00 53.22 112 ILE A CA 1
ATOM 871 C C . ILE A 1 112 ? -4.060 4.352 19.855 1.00 53.22 112 ILE A C 1
ATOM 873 O O . ILE A 1 112 ? -3.289 4.406 18.896 1.00 53.22 112 ILE A O 1
ATOM 877 N N . VAL A 1 113 ? -4.479 3.202 20.391 1.00 54.16 113 VAL A N 1
ATOM 878 C CA . VAL A 1 113 ? -4.217 1.870 19.820 1.00 54.16 113 VAL A CA 1
ATOM 879 C C . VAL A 1 113 ? -5.195 1.619 18.671 1.00 54.16 113 VAL A C 1
ATOM 881 O O . VAL A 1 113 ? -6.403 1.787 18.822 1.00 54.16 113 VAL A O 1
ATOM 884 N N . ILE A 1 114 ? -4.667 1.269 17.502 1.00 55.81 114 ILE A N 1
ATOM 885 C CA . ILE A 1 114 ? -5.413 1.065 16.254 1.00 55.81 114 ILE A CA 1
ATOM 886 C C . ILE A 1 114 ? -5.732 -0.419 16.032 1.00 55.81 114 ILE A C 1
ATOM 888 O O . ILE A 1 114 ? -6.755 -0.707 15.404 1.00 55.81 114 ILE A O 1
ATOM 892 N N . ALA A 1 115 ? -4.889 -1.322 16.545 1.00 47.75 115 ALA A N 1
ATOM 893 C CA . ALA A 1 115 ? -5.066 -2.773 16.570 1.00 47.75 115 ALA A CA 1
ATOM 894 C C . ALA A 1 115 ? -4.024 -3.421 17.490 1.00 47.75 115 ALA A C 1
ATOM 896 O O . ALA A 1 115 ? -2.883 -2.890 17.527 1.00 47.75 115 ALA A O 1
#

pLDDT: mean 81.31, std 17.13, range [32.0, 97.88]

Solvent-accessible surface area (backbone atoms only — not comparable to full-atom values): 6924 Å² total; per-residue (Å²): 141,82,85,87,86,72,96,66,91,68,61,72,85,77,50,70,42,82,29,79,84,38,81,48,30,35,32,40,58,76,85,53,44,83,42,76,45,86,34,84,67,52,71,46,75,44,99,82,76,44,73,44,55,30,59,19,34,28,29,32,71,43,75,45,98,84,70,47,77,46,76,44,69,72,27,34,30,26,68,89,48,92,62,29,36,38,14,46,52,49,37,42,76,72,53,30,48,75,50,70,64,100,88,50,67,40,35,27,48,82,95,43,77,77,86

InterPro domains:
  IPR054722 Retrovirus-related Pol polyprotein from transposon TNT 1-94-like, beta-barrel domain [PF22936] (16-95)

Secondary structure (DSSP, 8-state):
-----------GGGPEEEESS-SSEEES-GGGEEEEEE----EEE-TTS-EEE--EEEEEEEEPTTS-EEEEEEEEE-TT-SSEEEEHHHHHHTT-EEEE-SS-EEEEETTEE--